Protein 7ZW9 (pdb70)

Sequence (173 aa):
MTIYKLGENAPSIHESVFVADSATIVGKVVLEENASVWFGATIRGDNEPITVGAGSNVQEGAVLHTDPGCPLTIAPNVTVGHQAMLHGCTIGEGSLIGIQAVILNRAVIGRNCLVGAGAVITEGKAFPDNSLILGAPAKVVRTLSDEDIARMHMNTKSYAMRRAYFKEQLVRI

Nearest PDB structures (foldseek):
  7zw9-assembly1_A-3  TM=1.006E+00  e=7.087E-33  Burkholderia pseudomallei
  4n27-assembly1_C  TM=9.883E-01  e=1.399E-19  Brucella abortus 2308
  2fko-assembly1_A  TM=9.954E-01  e=2.094E-18  Pyrococcus horikoshii OT3
  8gpp-assembly1_C  TM=9.864E-01  e=2.646E-14  Acinetobacter baumannii
  8gpm-assembly1_A  TM=9.863E-01  e=3.450E-14  Acinetobacter baumannii

Organism: Burkholderia pseudomallei (strain K96243) (NCBI:txid272560)

Solvent-accessible surface area: 8153 Å² total; per-residue (Å²): 140,36,71,118,128,83,62,161,65,58,24,64,55,72,158,19,8,14,16,1,69,57,0,30,0,21,0,70,3,57,2,64,87,52,0,1,0,7,73,43,0,36,0,109,1,51,45,42,58,0,33,0,2,36,15,1,2,0,7,56,30,0,59,0,23,0,54,97,57,5,65,1,58,1,21,50,32,0,3,0,4,63,97,0,42,0,34,3,1,58,1,12,68,2,1,29,0,8,85,101,0,44,0,47,12,144,0,66,1,12,132,35,0,39,0,7,76,44,2,48,0,57,104,44,46,76,15,92,70,48,5,20,0,70,35,67,92,5,136,66,70,122,94,11,54,130,105,38,27,59,136,7,40,119,55,1,135,59,43,21,139,111,29,29,117,49,90,129,115,94,109,206,200

Foldseek 3Di:
DQFEEDDNFGEAEDPQEFEEPQEHHYGQEYEDALEYEDHLEYEYCPAPHEYAEHLEYHDANEYEEEHHPQYHYAYHLEYA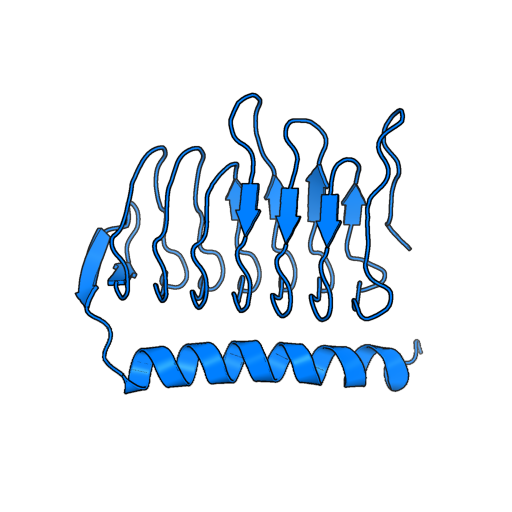DHLDYHYSEYHEALEYHAANEYAYGLEYEYHLEYEYHPEYDDHNHYDYHQFDWYHHPIDGPDGHDPVRSVVSSVVSNVSSVVSVCCVPPPDDD

Radius of gyration: 15.01 Å; Cα contacts (8 Å, |Δi|>4): 564; chains: 1; bounding box: 34×31×42 Å

InterPro domains:
  IPR001451 Hexapeptide repeat [PF00132] (88-122)
  IPR011004 Trimeric LpxA-like superfamily [SSF51161] (4-170)
  IPR047324 Gamma carbonic anhydrase-like [cd04645] (12-159)
  IPR050484 Transferase Hexapeptide/Carbonic Anhydrase [PTHR13061] (2-167)

B-factor: mean 22.64, std 8.06, range [7.68, 55.0]

Structure (mmCIF, N/CA/C/O backbone):
data_7ZW9
#
_entry.id   7ZW9
#
_cell.length_a   90.130
_cell.length_b   90.130
_cell.length_c   48.520
_cell.angle_alpha   90.000
_cell.angle_beta   90.000
_cell.angle_gamma   120.000
#
_symmetry.space_group_name_H-M   'P 63'
#
loop_
_entity.id
_entity.type
_entity.pdbx_description
1 polymer 'Bacterial transferase hexapeptide family protein'
2 non-polymer 'ZINC ION'
3 non-polymer BETA-MERCAPTOETHANOL
4 water water
#
loop_
_atom_site.group_PDB
_atom_site.id
_atom_site.type_symbol
_atom_site.label_atom_id
_atom_site.label_alt_id
_atom_site.label_comp_id
_atom_site.label_asym_id
_atom_site.label_entity_id
_atom_site.label_seq_id
_atom_site.pdbx_PDB_ins_code
_atom_site.Cartn_x
_atom_site.Cartn_y
_atom_site.Cartn_z
_atom_site.occupancy
_atom_site.B_iso_or_equiv
_atom_site.auth_seq_id
_atom_site.auth_comp_id
_atom_site.auth_asym_id
_atom_site.auth_atom_id
_atom_site.pdbx_PDB_model_num
ATOM 1 N N . MET A 1 37 ? 39.472 21.953 68.932 1.00 37.68 1 MET A N 1
ATOM 2 C CA . MET A 1 37 ? 39.105 21.690 67.505 1.00 38.75 1 MET A CA 1
ATOM 3 C C . MET A 1 37 ? 38.411 22.868 66.823 1.00 37.82 1 MET A C 1
ATOM 4 O O . MET A 1 37 ? 38.056 23.851 67.470 1.00 38.00 1 MET A O 1
ATOM 9 N N . THR A 1 38 ? 38.218 22.753 65.508 1.00 35.24 2 THR A N 1
ATOM 10 C CA . THR A 1 38 ? 37.580 23.811 64.745 1.00 32.20 2 THR A CA 1
ATOM 11 C C . THR A 1 38 ? 36.183 23.453 64.221 1.00 29.51 2 THR A C 1
ATOM 12 O O . THR A 1 38 ? 35.879 23.633 63.037 1.00 27.06 2 THR A O 1
ATOM 16 N N . ILE A 1 39 ? 35.345 22.942 65.116 1.00 26.25 3 ILE A N 1
ATOM 17 C CA . ILE A 1 39 ? 33.978 22.578 64.791 1.00 25.20 3 ILE A CA 1
ATOM 18 C C . ILE A 1 39 ? 33.147 23.701 65.371 1.00 24.90 3 ILE A C 1
ATOM 19 O O . ILE A 1 39 ? 33.167 23.946 66.588 1.00 26.37 3 ILE A O 1
ATOM 24 N N . TYR A 1 40 ? 32.399 24.367 64.505 1.00 21.44 4 TYR A N 1
ATOM 25 C CA . TYR A 1 40 ? 31.641 25.527 64.909 1.00 19.96 4 TYR A CA 1
ATOM 26 C C . TYR A 1 40 ? 30.170 25.466 64.651 1.00 20.38 4 TYR A C 1
ATOM 27 O O . TYR A 1 40 ? 29.706 24.935 63.648 1.00 20.44 4 TYR A O 1
ATOM 36 N N . LYS A 1 41 ? 29.426 26.054 65.572 1.00 21.31 5 LYS A N 1
ATOM 37 C CA . LYS A 1 41 ? 27.997 26.169 65.460 1.00 22.37 5 LYS A CA 1
ATOM 38 C C . LYS A 1 41 ? 27.788 27.611 64.982 1.00 22.00 5 LYS A C 1
ATOM 39 O O . LYS A 1 41 ? 28.412 28.521 65.505 1.00 21.88 5 LYS A O 1
ATOM 45 N N . LEU A 1 42 ? 26.956 27.809 63.958 1.00 20.23 6 LEU A N 1
ATOM 46 C CA . LEU A 1 42 ? 26.685 29.143 63.436 1.00 19.62 6 LEU A CA 1
ATOM 47 C C . LEU A 1 42 ? 25.200 29.425 63.632 1.00 21.15 6 LEU A C 1
ATOM 48 O O . LEU A 1 42 ? 24.347 28.788 63.017 1.00 17.81 6 LEU A O 1
ATOM 53 N N . GLY A 1 43 ? 24.903 30.394 64.495 1.00 22.45 7 GLY A N 1
ATOM 54 C CA . GLY A 1 43 ? 23.522 30.707 64.771 1.00 23.83 7 GLY A CA 1
ATOM 55 C C . GLY A 1 43 ? 22.972 29.507 65.506 1.00 24.74 7 GLY A C 1
ATOM 56 O O . GLY A 1 43 ? 23.464 29.150 66.569 1.00 26.85 7 GLY A O 1
ATOM 57 N N . GLU A 1 44 ? 21.975 28.856 64.930 1.00 25.14 8 GLU A N 1
ATOM 58 C CA . GLU A 1 44 ? 21.400 27.699 65.581 1.00 26.94 8 GLU A CA 1
ATOM 59 C C . GLU A 1 44 ? 21.808 26.420 64.883 1.00 26.16 8 GLU A C 1
ATOM 60 O O . GLU A 1 44 ? 21.461 25.327 65.329 1.00 26.55 8 GLU A O 1
ATOM 66 N N . ASN A 1 45 ? 22.543 26.569 63.786 1.00 24.59 9 ASN A N 1
ATOM 67 C CA . ASN A 1 45 ? 22.978 25.423 63.012 1.00 24.62 9 ASN A CA 1
ATOM 68 C C . ASN A 1 45 ? 24.305 24.846 63.448 1.00 23.83 9 ASN A C 1
ATOM 69 O O . ASN A 1 45 ? 25.350 25.495 63.350 1.00 22.62 9 ASN A O 1
ATOM 74 N N . ALA A 1 46 ? 24.252 23.607 63.918 1.00 23.42 10 ALA A N 1
ATOM 75 C CA . ALA A 1 46 ? 25.452 22.921 64.356 1.00 22.92 10 ALA A CA 1
ATOM 76 C C . ALA A 1 46 ? 25.679 21.701 63.475 1.00 21.75 10 ALA A C 1
ATOM 77 O O . ALA A 1 46 ? 24.737 21.023 63.088 1.00 21.59 10 ALA A O 1
ATOM 79 N N . PRO A 1 47 ? 26.951 21.417 63.145 1.00 21.23 11 PRO A N 1
ATOM 80 C CA . PRO A 1 47 ? 27.322 20.277 62.308 1.00 19.86 11 PRO A CA 1
ATOM 81 C C . PRO A 1 47 ? 26.794 18.940 62.843 1.00 19.61 11 PRO A C 1
ATOM 82 O O . PRO A 1 47 ? 26.691 18.740 64.040 1.00 20.31 11 PRO A O 1
ATOM 86 N N . SER A 1 48 ? 26.462 18.032 61.942 1.00 19.09 12 SER A N 1
ATOM 87 C CA . SER A 1 48 ? 26.008 16.696 62.333 1.00 18.62 12 SER A CA 1
ATOM 88 C C . SER A 1 48 ? 27.115 15.760 61.849 1.00 19.50 12 SER A C 1
ATOM 89 O O . SER A 1 48 ? 27.246 15.511 60.640 1.00 17.03 12 SER A O 1
ATOM 92 N N . ILE A 1 49 ? 27.918 15.280 62.799 1.00 18.37 13 ILE A N 1
ATOM 93 C CA . ILE A 1 49 ? 29.064 14.427 62.529 1.00 20.00 13 ILE A CA 1
ATOM 94 C C . ILE A 1 49 ? 28.947 13.017 63.135 1.00 21.71 13 ILE A C 1
ATOM 95 O O . ILE A 1 49 ? 28.838 12.868 64.348 1.00 22.32 13 ILE A O 1
ATOM 100 N N . HIS A 1 50 ? 28.987 11.997 62.291 1.00 20.65 14 HIS A N 1
ATOM 101 C CA . HIS A 1 50 ? 28.902 10.620 62.778 1.00 23.49 14 HIS A CA 1
ATOM 102 C C . HIS A 1 50 ? 30.164 10.298 63.581 1.00 24.06 14 HIS A C 1
ATOM 103 O O . HIS A 1 50 ? 31.264 10.675 63.182 1.00 23.87 14 HIS A O 1
ATOM 110 N N . GLU A 1 51 ? 29.992 9.611 64.710 1.00 23.84 15 GLU A N 1
ATOM 111 C CA . GLU A 1 51 ? 31.111 9.272 65.579 1.00 24.93 15 GLU A CA 1
ATOM 112 C C . GLU A 1 51 ? 32.320 8.648 64.871 1.00 22.74 15 GLU A C 1
ATOM 113 O O . GLU A 1 51 ? 33.449 8.835 65.302 1.00 22.80 15 GLU A O 1
ATOM 119 N N . SER A 1 52 ? 32.080 7.888 63.806 1.00 20.37 16 SER A N 1
ATOM 120 C CA . SER A 1 52 ? 33.158 7.222 63.082 1.00 20.12 16 SER A CA 1
ATOM 121 C C . SER A 1 52 ? 33.975 8.167 62.208 1.00 19.13 16 SER A C 1
ATOM 122 O O . SER A 1 52 ? 34.981 7.772 61.621 1.00 18.46 16 SER A O 1
ATOM 125 N N . VAL A 1 53 ? 33.528 9.402 62.105 1.00 18.55 17 VAL A N 1
ATOM 126 C CA . VAL A 1 53 ? 34.204 10.359 61.254 1.00 18.02 17 VAL A CA 1
ATOM 127 C C . VAL A 1 53 ? 35.550 10.800 61.810 1.00 18.19 17 VAL A C 1
ATOM 128 O O . VAL A 1 53 ? 35.752 10.882 63.015 1.00 19.15 17 VAL A O 1
ATOM 132 N N . PHE A 1 54 ? 36.510 11.017 60.934 1.00 17.69 18 PHE A N 1
ATOM 133 C CA . PHE A 1 54 ? 37.779 11.544 61.399 1.00 15.10 18 PHE A CA 1
ATOM 134 C C . PHE A 1 54 ? 37.776 12.995 60.958 1.00 16.49 18 PHE A C 1
ATOM 135 O O . PHE A 1 54 ? 37.643 13.287 59.762 1.00 15.93 18 PHE A O 1
ATOM 143 N N . VAL A 1 55 ? 37.885 13.910 61.914 1.00 15.28 19 VAL A N 1
ATOM 144 C CA . VAL A 1 55 ? 37.955 15.328 61.615 1.00 16.83 19 VAL A CA 1
ATOM 145 C C . VAL A 1 55 ? 39.277 15.829 62.198 1.00 18.73 19 VAL A C 1
ATOM 146 O O . VAL A 1 55 ? 39.430 15.882 63.424 1.00 18.54 19 VAL A O 1
ATOM 150 N N . ALA A 1 56 ? 40.234 16.163 61.325 1.00 18.09 20 ALA A N 1
ATOM 151 C CA . ALA A 1 56 ? 41.528 16.681 61.761 1.00 20.11 20 ALA A CA 1
ATOM 152 C C . ALA A 1 56 ? 41.296 17.927 62.608 1.00 21.78 20 ALA A C 1
ATOM 153 O O . ALA A 1 56 ? 40.356 18.670 62.346 1.00 21.33 20 ALA A O 1
ATOM 155 N N . ASP A 1 57 ? 42.141 18.140 63.627 1.00 24.17 21 ASP A N 1
ATOM 156 C CA . ASP A 1 57 ? 42.015 19.306 64.509 1.00 25.15 21 ASP A CA 1
ATOM 157 C C . ASP A 1 57 ? 41.958 20.637 63.760 1.00 24.96 21 ASP A C 1
ATOM 158 O O . ASP A 1 57 ? 41.275 21.560 64.200 1.00 26.23 21 ASP A O 1
ATOM 163 N N . SER A 1 58 ? 42.668 20.734 62.637 1.00 22.70 22 SER A N 1
ATOM 164 C CA . SER A 1 58 ? 42.666 21.973 61.866 1.00 21.90 22 SER A CA 1
ATOM 165 C C . SER A 1 58 ? 41.611 21.994 60.746 1.00 21.49 22 SER A C 1
ATOM 166 O O . SER A 1 58 ? 41.609 22.885 59.906 1.00 21.13 22 SER A O 1
ATOM 169 N N . ALA A 1 59 ? 40.718 21.014 60.731 1.00 20.62 23 ALA A N 1
ATOM 170 C CA . ALA A 1 59 ? 39.664 20.973 59.719 1.00 20.91 23 ALA A CA 1
ATOM 171 C C . ALA A 1 59 ? 38.494 21.789 60.256 1.00 21.21 23 ALA A C 1
ATOM 172 O O . ALA A 1 59 ? 37.953 21.473 61.310 1.00 22.71 23 ALA A O 1
ATOM 174 N N . THR A 1 60 ? 38.101 22.833 59.535 1.00 17.89 24 THR A N 1
ATOM 175 C CA . THR A 1 60 ? 37.014 23.693 59.987 1.00 16.09 24 THR A CA 1
ATOM 176 C C . THR A 1 60 ? 35.639 23.228 59.500 1.00 16.13 24 THR A C 1
ATOM 177 O O . THR A 1 60 ? 35.426 23.085 58.293 1.00 16.35 24 THR A O 1
ATOM 181 N N . ILE A 1 61 ? 34.726 22.966 60.433 1.00 12.64 25 ILE A N 1
ATOM 182 C CA . ILE A 1 61 ? 33.373 22.540 60.060 1.00 14.01 25 ILE A CA 1
ATOM 183 C C . ILE A 1 61 ? 32.407 23.564 60.680 1.00 14.66 25 ILE A C 1
ATOM 184 O O . ILE A 1 61 ? 32.333 23.698 61.904 1.00 14.29 25 ILE A O 1
ATOM 189 N N . VAL A 1 62 ? 31.681 24.285 59.841 1.00 13.73 26 VAL A N 1
ATOM 190 C CA . VAL A 1 62 ? 30.779 25.312 60.350 1.00 16.01 26 VAL A CA 1
ATOM 191 C C . VAL A 1 62 ? 29.324 25.191 59.901 1.00 16.56 26 VAL A C 1
ATOM 192 O O . VAL A 1 62 ? 29.055 24.985 58.730 1.00 13.92 26 VAL A O 1
ATOM 196 N N . GLY A 1 63 ? 28.399 25.336 60.848 1.00 17.49 27 GLY A N 1
ATOM 197 C CA . GLY A 1 63 ? 26.988 25.346 60.487 1.00 17.36 27 GLY A CA 1
ATOM 198 C C . GLY A 1 63 ? 26.264 24.126 59.947 1.00 18.89 27 GLY A C 1
ATOM 199 O O . GLY A 1 63 ? 26.357 23.026 60.485 1.00 17.78 27 GLY A O 1
ATOM 200 N N . LYS A 1 64 ? 25.520 24.336 58.868 1.00 20.51 28 LYS A N 1
ATOM 201 C CA . LYS A 1 64 ? 24.734 23.269 58.282 1.00 20.69 28 LYS A CA 1
ATOM 202 C C . LYS A 1 64 ? 25.584 22.300 57.518 1.00 19.85 28 LYS A C 1
ATOM 203 O O . LYS A 1 64 ? 25.628 22.325 56.282 1.00 19.54 28 LYS A O 1
ATOM 209 N N . VAL A 1 65 ? 26.268 21.438 58.251 1.00 18.34 29 VAL A N 1
ATOM 210 C CA . VAL A 1 65 ? 27.104 20.447 57.619 1.00 16.15 29 VAL A CA 1
ATOM 211 C C . VAL A 1 65 ? 26.755 19.069 58.138 1.00 16.79 29 VAL A C 1
ATOM 212 O O . VAL A 1 65 ? 26.591 18.890 59.336 1.00 18.98 29 VAL A O 1
ATOM 216 N N . VAL A 1 66 ? 26.649 18.091 57.244 1.00 16.31 30 VAL A N 1
ATOM 217 C CA . VAL A 1 66 ? 26.381 16.712 57.631 1.00 16.49 30 VAL A CA 1
ATOM 218 C C . VAL A 1 66 ? 27.554 15.835 57.167 1.00 17.30 30 VAL A C 1
ATOM 219 O O . VAL A 1 66 ? 27.833 15.767 55.963 1.00 16.51 30 VAL A O 1
ATOM 223 N N . LEU A 1 67 ? 28.218 15.157 58.102 1.00 16.18 31 LEU A N 1
ATOM 224 C CA . LEU A 1 67 ? 29.318 14.268 57.744 1.00 17.13 31 LEU A CA 1
ATOM 225 C C . LEU A 1 67 ? 28.871 12.857 58.117 1.00 18.55 31 LEU A C 1
ATOM 226 O O . LEU A 1 67 ? 28.747 12.525 59.302 1.00 16.66 31 LEU A O 1
ATOM 231 N N . GLU A 1 68 ? 28.641 12.037 57.100 1.00 20.29 32 GLU A N 1
ATOM 232 C CA . GLU A 1 68 ? 28.166 10.665 57.301 1.00 22.10 32 GLU A CA 1
ATOM 233 C C . GLU A 1 68 ? 29.231 9.681 57.748 1.00 22.36 32 GLU A C 1
ATOM 234 O O . GLU A 1 68 ? 30.432 9.960 57.657 1.00 22.58 32 GLU A O 1
ATOM 240 N N . GLU A 1 69 ? 28.771 8.524 58.218 1.00 20.79 33 GLU A N 1
ATOM 241 C CA . GLU A 1 69 ? 29.622 7.450 58.679 1.00 20.59 33 GLU A CA 1
ATOM 242 C C . GLU A 1 69 ? 30.837 7.169 57.795 1.00 18.68 33 GLU A C 1
ATOM 243 O O . GLU A 1 69 ? 30.730 7.086 56.579 1.00 18.77 33 GLU A O 1
ATOM 249 N N . ASN A 1 70 ? 31.985 7.005 58.425 1.00 18.30 34 ASN A N 1
ATOM 250 C CA . ASN A 1 70 ? 33.237 6.730 57.732 1.00 19.31 34 ASN A CA 1
ATOM 251 C C . ASN A 1 70 ? 33.803 7.839 56.834 1.00 18.44 34 ASN A C 1
ATOM 252 O O . ASN A 1 70 ? 34.764 7.618 56.102 1.00 19.50 34 ASN A O 1
ATOM 257 N N . ALA A 1 71 ? 33.211 9.026 56.887 1.00 16.28 35 ALA A N 1
ATOM 258 C CA . ALA A 1 71 ? 33.733 10.139 56.100 1.00 15.72 35 ALA A CA 1
ATOM 259 C C . ALA A 1 71 ? 34.977 10.645 56.840 1.00 16.19 35 ALA A C 1
ATOM 260 O O . ALA A 1 71 ? 35.206 10.280 58.011 1.00 15.47 35 ALA A O 1
ATOM 262 N N . SER A 1 72 ? 35.783 11.473 56.173 1.00 15.33 36 SER A N 1
ATOM 263 C CA . SER A 1 72 ? 36.974 12.027 56.807 1.00 13.31 36 SER A CA 1
ATOM 264 C C . SER A 1 72 ? 37.335 13.382 56.176 1.00 14.07 36 SER A C 1
ATOM 265 O O . SER A 1 72 ? 37.249 13.552 54.944 1.00 13.50 36 SER A O 1
ATOM 268 N N . VAL A 1 73 ? 37.689 14.349 57.019 1.00 11.63 37 VAL A N 1
ATOM 269 C CA . VAL A 1 73 ? 38.036 15.700 56.583 1.00 13.39 37 VAL A CA 1
ATOM 270 C C . VAL A 1 73 ? 39.434 15.978 57.114 1.00 14.48 37 VAL A C 1
ATOM 271 O O . VAL A 1 73 ? 39.683 15.947 58.320 1.00 18.11 37 VAL A O 1
ATOM 275 N N . TRP A 1 74 ? 40.363 16.258 56.220 1.00 14.22 38 TRP A N 1
ATOM 276 C CA . TRP A 1 74 ? 41.735 16.430 56.640 1.00 12.47 38 TRP A CA 1
ATOM 277 C C . TRP A 1 74 ? 42.226 17.829 57.004 1.00 12.84 38 TRP A C 1
ATOM 278 O O . TRP A 1 74 ? 41.465 18.790 56.973 1.00 13.39 38 TRP A O 1
ATOM 289 N N . PHE A 1 75 ? 43.495 17.908 57.390 1.00 12.78 39 PHE A N 1
ATOM 290 C CA . PHE A 1 75 ? 44.116 19.138 57.848 1.00 13.67 39 PHE A CA 1
ATOM 291 C C . PHE A 1 75 ? 43.903 20.295 56.907 1.00 14.12 39 PHE A C 1
ATOM 292 O O . PHE A 1 75 ? 44.020 20.151 55.704 1.00 15.26 39 PHE A O 1
ATOM 300 N N . GLY A 1 76 ? 43.595 21.443 57.479 1.00 14.61 40 GLY A N 1
ATOM 301 C CA . GLY A 1 76 ? 43.398 22.619 56.650 1.00 13.95 40 GLY A CA 1
ATOM 302 C C . GLY A 1 76 ? 42.149 22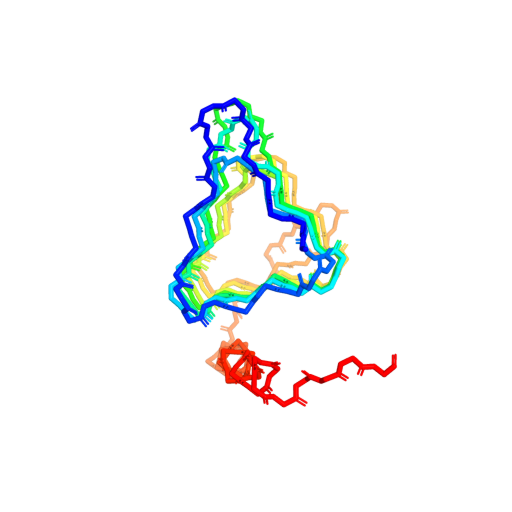.642 55.781 1.00 15.42 40 GLY A C 1
ATOM 303 O O . GLY A 1 76 ? 41.920 23.641 55.101 1.00 14.30 40 GLY A O 1
ATOM 304 N N . ALA A 1 77 ? 41.333 21.582 55.778 1.00 14.50 41 ALA A N 1
ATOM 305 C CA . ALA A 1 77 ? 40.123 21.636 54.934 1.00 13.77 41 ALA A CA 1
ATOM 306 C C . ALA A 1 77 ? 39.057 22.472 55.637 1.00 14.88 41 ALA A C 1
ATOM 307 O O . ALA A 1 77 ? 39.026 22.534 56.859 1.00 16.27 41 ALA A O 1
ATOM 309 N N . THR A 1 78 ? 38.197 23.122 54.869 1.00 14.10 42 THR A N 1
ATOM 310 C CA . THR A 1 78 ? 37.134 23.926 55.478 1.00 13.92 42 THR A CA 1
ATOM 311 C C . THR A 1 78 ? 35.793 23.658 54.821 1.00 13.67 42 THR A C 1
ATOM 312 O O . THR A 1 78 ? 35.663 23.683 53.591 1.00 13.45 42 THR A O 1
ATOM 316 N N . ILE A 1 79 ? 34.786 23.385 55.633 1.00 11.32 43 ILE A N 1
ATOM 317 C CA . ILE A 1 79 ? 33.459 23.115 55.139 1.00 11.84 43 ILE A CA 1
ATOM 318 C C . ILE A 1 79 ? 32.567 24.162 55.795 1.00 14.38 43 ILE A C 1
ATOM 319 O O . ILE A 1 79 ? 32.249 24.080 56.981 1.00 14.27 43 ILE A O 1
ATOM 324 N N . ARG A 1 80 ? 32.201 25.170 55.022 1.00 14.24 44 ARG A N 1
ATOM 325 C CA . ARG A 1 80 ? 31.423 26.271 55.543 1.00 16.59 44 ARG A CA 1
ATOM 326 C C . ARG A 1 80 ? 29.942 26.198 55.146 1.00 17.07 44 ARG A C 1
ATOM 327 O O . ARG A 1 80 ? 29.566 26.587 54.037 1.00 15.79 44 ARG A O 1
ATOM 335 N N . GLY A 1 81 ? 29.132 25.688 56.080 1.00 16.26 45 GLY A N 1
ATOM 336 C CA . GLY A 1 81 ? 27.707 25.558 55.829 1.00 17.11 45 GLY A CA 1
ATOM 337 C C . GLY A 1 81 ? 26.906 26.759 56.318 1.00 19.27 45 GLY A C 1
ATOM 338 O O . GLY A 1 81 ? 26.021 26.609 57.160 1.00 17.82 45 GLY A O 1
ATOM 339 N N . ASP A 1 82 ? 27.221 27.952 55.813 1.00 19.42 46 ASP A N 1
ATOM 340 C CA . ASP A 1 82 ? 26.503 29.156 56.231 1.00 21.24 46 ASP A CA 1
ATOM 341 C C . ASP A 1 82 ? 25.372 29.573 55.283 1.00 23.30 46 ASP A C 1
ATOM 342 O O . ASP A 1 82 ? 24.537 30.377 55.651 1.00 24.22 46 ASP A O 1
ATOM 347 N N . ASN A 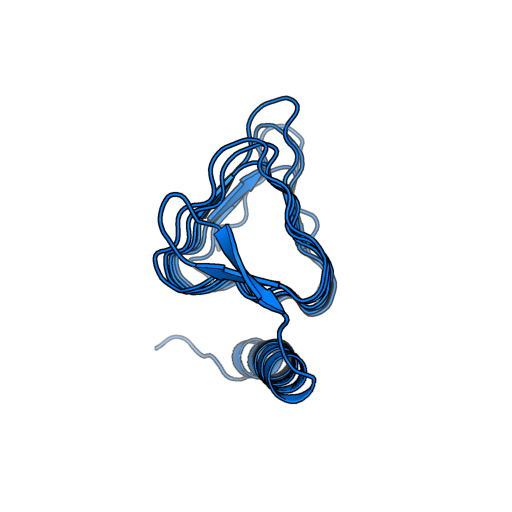1 83 ? 25.346 29.035 54.065 1.00 23.75 47 ASN A N 1
ATOM 348 C CA . ASN A 1 83 ? 24.258 29.363 53.134 1.00 24.44 47 ASN A CA 1
ATOM 349 C C . ASN A 1 83 ? 23.411 28.088 53.051 1.00 25.01 47 ASN A C 1
ATOM 350 O O . ASN A 1 83 ? 22.605 27.806 53.930 1.00 26.98 47 ASN A O 1
ATOM 355 N N . GLU A 1 84 ? 23.626 27.293 52.015 1.00 24.02 48 GLU A N 1
ATOM 356 C CA . GLU A 1 84 ? 22.874 26.051 51.868 1.00 22.15 48 GLU A CA 1
ATOM 357 C C . GLU A 1 84 ? 23.579 24.922 52.620 1.00 21.20 48 GLU A C 1
ATOM 358 O O . GLU A 1 84 ? 24.758 25.018 52.968 1.00 19.88 48 GLU A O 1
ATOM 364 N N . PRO A 1 85 ? 22.850 23.836 52.895 1.00 20.10 49 PRO A N 1
ATOM 365 C CA . PRO A 1 85 ? 23.432 22.693 53.605 1.00 20.04 49 PRO A CA 1
ATOM 366 C C . PRO A 1 85 ? 24.542 22.040 52.765 1.00 19.73 49 PRO A C 1
ATOM 367 O O . PRO A 1 85 ? 24.532 22.117 51.536 1.00 18.46 49 PRO A O 1
ATOM 371 N N . ILE A 1 86 ? 25.492 21.404 53.444 1.00 18.40 50 ILE A N 1
ATOM 372 C CA . ILE A 1 86 ? 26.591 20.693 52.794 1.00 16.88 50 ILE A CA 1
ATOM 373 C C . ILE A 1 86 ? 26.626 19.311 53.393 1.00 17.22 50 ILE A C 1
ATOM 374 O O . ILE A 1 86 ? 26.746 19.156 54.620 1.00 17.56 50 ILE A O 1
ATOM 379 N N . THR A 1 87 ? 26.526 18.308 52.530 1.00 16.74 51 THR A N 1
ATOM 380 C CA . THR A 1 87 ? 26.524 16.913 52.937 1.00 17.95 51 THR A CA 1
ATOM 381 C C . THR A 1 87 ? 27.706 16.139 52.371 1.00 16.60 51 THR A C 1
ATOM 382 O O . THR A 1 87 ? 27.978 16.190 51.165 1.00 17.23 51 THR A O 1
ATOM 386 N N . VAL A 1 88 ? 28.409 15.426 53.241 1.00 17.55 52 VAL A N 1
ATOM 387 C CA . VAL A 1 88 ? 29.534 14.594 52.833 1.00 17.32 52 VAL A CA 1
ATOM 388 C C . VAL A 1 88 ? 29.095 13.155 53.109 1.00 19.14 52 VAL A C 1
ATOM 389 O O . VAL A 1 88 ? 29.003 12.718 54.269 1.00 19.17 52 VAL A O 1
ATOM 393 N N . GLY A 1 89 ? 28.819 12.446 52.023 1.00 18.26 53 GLY A N 1
ATOM 394 C CA . GLY A 1 89 ? 28.355 11.073 52.095 1.00 18.49 53 GLY A CA 1
ATOM 395 C C . GLY A 1 89 ? 29.292 10.081 52.733 1.00 18.03 53 GLY A C 1
ATOM 396 O O . GLY A 1 89 ? 30.502 10.255 52.745 1.00 16.71 53 GLY A O 1
ATOM 397 N N . ALA A 1 90 ? 28.703 9.004 53.252 1.00 18.23 54 ALA A N 1
ATOM 398 C CA . ALA A 1 90 ? 29.452 7.958 53.925 1.00 16.43 54 ALA A CA 1
ATOM 399 C C . ALA A 1 90 ? 30.638 7.456 53.124 1.00 15.81 54 ALA A C 1
ATOM 400 O O . ALA A 1 90 ? 30.543 7.246 51.912 1.00 18.38 54 ALA A O 1
ATOM 402 N N . GLY A 1 91 ? 31.748 7.252 53.813 1.00 14.24 55 GLY A N 1
ATOM 403 C CA . GLY A 1 91 ? 32.946 6.753 53.174 1.00 15.11 55 GLY A CA 1
ATOM 404 C C . GLY A 1 91 ? 33.656 7.734 52.258 1.00 15.90 55 GLY A C 1
ATOM 405 O O . GLY A 1 91 ? 34.554 7.334 51.522 1.00 15.23 55 GLY A O 1
ATOM 406 N N . SER A 1 92 ? 33.263 9.010 52.306 1.00 15.33 56 SER A N 1
ATOM 407 C CA . SER A 1 92 ? 33.881 10.030 51.464 1.00 16.00 56 SER A CA 1
ATOM 408 C C . SER A 1 92 ? 34.919 10.866 52.222 1.00 17.26 56 SER A C 1
ATOM 409 O O . SER A 1 92 ? 34.756 11.153 53.405 1.00 17.56 56 SER A O 1
ATOM 412 N N . ASN A 1 93 ? 35.981 11.268 51.529 1.00 17.65 57 ASN A N 1
ATOM 413 C CA . ASN A 1 93 ? 37.028 12.052 52.167 1.00 16.04 57 ASN A CA 1
ATOM 414 C C . ASN A 1 93 ? 37.244 13.415 51.514 1.00 15.05 57 ASN A C 1
ATOM 415 O O . ASN A 1 93 ? 37.082 13.589 50.290 1.00 15.02 57 ASN A O 1
ATOM 420 N N . VAL A 1 94 ? 37.598 14.387 52.340 1.00 12.11 58 VAL A N 1
ATOM 421 C CA . VAL A 1 94 ? 37.831 15.756 51.910 1.00 11.97 58 VAL A CA 1
ATOM 422 C C . VAL A 1 94 ? 39.244 16.036 52.380 1.00 12.06 58 VAL A C 1
ATOM 423 O O . VAL A 1 94 ? 39.480 16.250 53.564 1.00 11.06 58 VAL A O 1
ATOM 427 N N . GLN A 1 95 ? 40.173 16.007 51.433 1.00 12.13 59 GLN A N 1
ATOM 428 C CA . GLN A 1 95 ? 41.599 16.164 51.727 1.00 12.18 59 GLN A CA 1
ATOM 429 C C . GLN A 1 95 ? 42.135 17.549 52.077 1.00 11.15 59 GLN A C 1
ATOM 430 O O . GLN A 1 95 ? 41.415 18.533 52.002 1.00 11.06 59 GLN A O 1
ATOM 436 N N . GLU A 1 96 ? 43.406 17.588 52.486 1.00 12.23 60 GLU A N 1
ATOM 437 C CA . GLU A 1 96 ? 44.081 18.821 52.911 1.00 12.41 60 GLU A CA 1
ATOM 438 C C . GLU A 1 96 ? 43.767 20.046 52.103 1.00 12.86 60 GLU A C 1
ATOM 439 O O . GLU A 1 96 ? 43.857 20.023 50.875 1.00 13.53 60 GLU A O 1
ATOM 445 N N . GLY A 1 97 ? 43.414 21.116 52.806 1.00 12.03 61 GLY A N 1
ATOM 446 C CA . GLY A 1 97 ? 43.133 22.395 52.167 1.00 12.69 61 GLY A CA 1
ATOM 447 C C . GLY A 1 97 ? 41.959 22.499 51.211 1.00 14.63 61 GLY A C 1
ATOM 448 O O . GLY A 1 97 ? 41.786 23.536 50.564 1.00 14.74 61 GLY A O 1
ATOM 449 N N . ALA A 1 98 ? 41.157 21.451 51.088 1.00 12.80 62 ALA A N 1
ATOM 450 C CA . ALA A 1 98 ? 40.006 21.547 50.208 1.00 13.03 62 ALA A CA 1
ATOM 451 C C . ALA A 1 98 ? 39.016 22.463 50.893 1.00 13.54 62 ALA A C 1
ATOM 452 O O . ALA A 1 98 ? 38.943 22.504 52.123 1.00 14.04 62 ALA A O 1
ATOM 454 N N . VAL A 1 99 ? 38.260 23.214 50.108 1.00 12.37 63 VAL A N 1
ATOM 455 C CA . VAL A 1 99 ? 37.279 24.136 50.654 1.00 11.48 63 VAL A CA 1
ATOM 456 C C . VAL A 1 99 ? 35.926 23.831 50.041 1.00 12.72 63 VAL A C 1
ATOM 457 O O . VAL A 1 99 ? 35.784 23.816 48.821 1.00 12.88 63 VAL A O 1
ATOM 461 N N . LEU A 1 100 ? 34.933 23.586 50.882 1.00 11.75 64 LEU A N 1
ATOM 462 C CA . LEU A 1 100 ? 33.571 23.296 50.415 1.00 13.13 64 LEU A CA 1
ATOM 463 C C . LEU A 1 100 ? 32.665 24.463 50.824 1.00 13.83 64 LEU A C 1
ATOM 464 O O . LEU A 1 100 ? 32.583 24.816 52.018 1.00 13.43 64 LEU A O 1
ATOM 469 N N . HIS A 1 101 ? 32.004 25.085 49.861 1.00 12.39 65 HIS A N 1
ATOM 470 C CA . HIS A 1 101 ? 31.111 26.195 50.196 1.00 13.88 65 HIS A CA 1
ATOM 471 C C . HIS A 1 101 ? 29.900 26.139 49.265 1.00 16.02 65 HIS A C 1
ATOM 472 O O . HIS A 1 101 ? 29.831 25.293 48.371 1.00 14.86 65 HIS A O 1
ATOM 479 N N . THR A 1 102 ? 2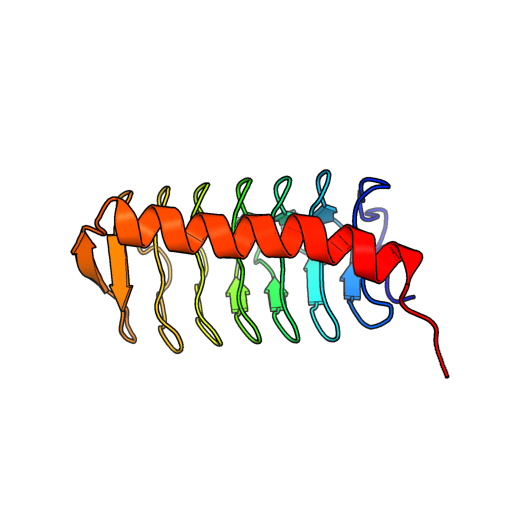8.948 27.026 49.493 1.00 15.59 66 THR A N 1
ATOM 480 C CA . THR A 1 102 ? 27.753 27.088 48.667 1.00 19.26 66 THR A CA 1
ATOM 481 C C . THR A 1 102 ? 27.281 28.535 48.610 1.00 18.95 66 THR A C 1
ATOM 482 O O . THR A 1 102 ? 27.835 29.397 49.251 1.00 20.39 66 THR A O 1
ATOM 486 N N . ASP A 1 103 ? 26.263 28.765 47.812 1.00 20.57 67 ASP A N 1
ATOM 487 C CA . ASP A 1 103 ? 25.603 30.049 47.683 1.00 21.50 67 ASP A CA 1
ATOM 488 C C . ASP A 1 103 ? 24.134 29.671 47.762 1.00 22.55 67 ASP A C 1
ATOM 489 O O . ASP A 1 103 ? 23.761 28.527 47.467 1.00 22.37 67 ASP A O 1
ATOM 494 N N . PRO A 1 104 ? 23.279 30.626 48.143 1.00 23.94 68 PRO A N 1
ATOM 495 C CA . PRO A 1 104 ? 21.831 30.404 48.259 1.00 23.09 68 PRO A CA 1
ATOM 496 C C . PRO A 1 104 ? 21.306 29.694 47.029 1.00 22.57 68 PRO A C 1
ATOM 497 O O . PRO A 1 104 ? 21.649 30.043 45.906 1.00 21.76 68 PRO A O 1
ATOM 501 N N . GLY A 1 105 ? 20.472 28.688 47.249 1.00 24.54 69 GLY A N 1
ATOM 502 C CA . GLY A 1 105 ? 19.897 27.943 46.142 1.00 23.86 69 GLY A CA 1
ATOM 503 C C . GLY A 1 105 ? 20.846 26.956 45.496 1.00 26.36 69 GLY A C 1
ATOM 504 O O . GLY A 1 105 ? 20.483 26.333 44.494 1.00 27.62 69 GLY A O 1
ATOM 505 N N . CYS A 1 106 ? 22.048 26.800 46.056 1.00 25.39 70 CYS A N 1
ATOM 506 C CA . CYS A 1 106 ? 23.042 25.882 45.505 1.00 24.37 70 CYS A CA 1
ATOM 507 C C . CYS A 1 106 ? 23.654 24.954 46.578 1.00 23.83 70 CYS A C 1
ATOM 508 O O . CYS A 1 106 ? 24.812 25.111 46.945 1.00 24.59 70 CYS A O 1
ATOM 511 N N . PRO A 1 107 ? 22.873 23.991 47.105 1.00 22.50 71 PRO A N 1
ATOM 512 C CA . PRO A 1 107 ? 23.418 23.084 48.120 1.00 20.57 71 PRO A CA 1
ATOM 513 C C . PRO A 1 107 ? 24.560 22.241 47.565 1.00 20.49 71 PRO A C 1
ATOM 514 O O . PRO A 1 107 ? 24.617 21.947 46.372 1.00 20.19 71 PRO A O 1
ATOM 518 N N . LEU A 1 108 ? 25.466 21.840 48.435 1.00 19.72 72 LEU A N 1
ATOM 519 C CA . LEU A 1 108 ? 26.609 21.040 48.024 1.00 18.93 72 LEU A CA 1
ATOM 520 C C . LEU A 1 108 ? 26.376 19.648 48.576 1.00 19.20 72 LEU A C 1
ATOM 521 O O . LEU A 1 108 ? 26.271 19.443 49.796 1.00 18.35 72 LEU A O 1
ATOM 526 N N . THR A 1 109 ? 26.281 18.685 47.672 1.00 19.27 73 THR A N 1
ATOM 527 C CA . THR A 1 109 ? 26.034 17.313 48.067 1.00 20.27 73 THR A CA 1
ATOM 528 C C . THR A 1 109 ? 27.110 16.399 47.523 1.00 20.14 73 THR A C 1
ATOM 529 O O . THR A 1 109 ? 27.307 16.297 46.321 1.00 21.62 73 THR A O 1
ATOM 533 N N . ILE A 1 110 ? 27.824 15.743 48.413 1.00 19.72 74 ILE A N 1
ATOM 534 C CA . ILE A 1 110 ? 28.867 14.831 47.991 1.00 18.80 74 ILE A CA 1
ATOM 535 C C . ILE A 1 110 ? 28.344 13.440 48.316 1.00 19.50 74 ILE A C 1
ATOM 536 O O . ILE A 1 110 ? 28.182 13.099 49.491 1.00 19.42 74 ILE A O 1
ATOM 541 N N . ALA A 1 111 ? 28.093 12.642 47.279 1.00 19.06 75 ALA A N 1
ATOM 542 C CA . ALA A 1 111 ? 27.554 11.286 47.485 1.00 18.53 75 ALA A CA 1
ATOM 543 C C . ALA A 1 111 ? 28.534 10.370 48.232 1.00 17.80 75 ALA A C 1
ATOM 544 O O . ALA A 1 111 ? 29.680 10.749 48.507 1.00 17.74 75 ALA A O 1
ATOM 546 N N . PRO A 1 112 ? 28.094 9.148 48.567 1.00 16.73 76 PRO A N 1
ATOM 547 C CA . PRO A 1 112 ? 28.947 8.200 49.281 1.00 16.05 76 PRO A CA 1
ATOM 548 C C . PRO A 1 112 ? 30.114 7.781 48.410 1.00 17.78 76 PRO A C 1
ATOM 549 O O . PRO A 1 112 ? 30.077 7.945 47.180 1.00 17.08 76 PRO A O 1
ATOM 553 N N . ASN A 1 113 ? 31.147 7.254 49.057 1.00 16.52 77 ASN A N 1
ATOM 554 C CA . ASN A 1 113 ? 32.319 6.747 48.373 1.00 18.96 77 ASN A CA 1
ATOM 555 C C . ASN A 1 113 ? 32.954 7.678 47.359 1.00 20.00 77 AS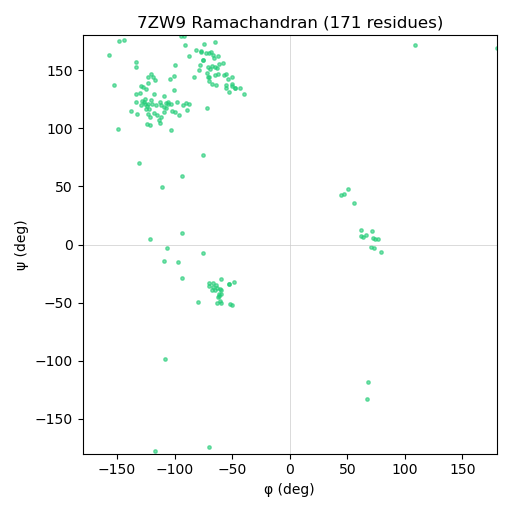N A C 1
ATOM 556 O O . ASN A 1 113 ? 33.282 7.272 46.242 1.00 20.26 77 ASN A O 1
ATOM 561 N N . VAL A 1 114 ? 33.157 8.929 47.752 1.00 18.45 78 VAL A N 1
ATOM 562 C CA . VAL A 1 114 ? 33.759 9.905 46.865 1.00 15.80 78 VAL A CA 1
ATOM 563 C C . VAL A 1 114 ? 35.067 10.419 47.460 1.00 16.66 78 VAL A C 1
ATOM 564 O O . VAL A 1 114 ? 35.202 10.537 48.679 1.00 16.32 78 VAL A O 1
ATOM 568 N N . THR A 1 115 ? 36.049 10.691 46.607 1.00 16.99 79 THR A N 1
ATOM 569 C CA . THR A 1 115 ? 37.319 11.254 47.074 1.00 15.18 79 THR A CA 1
ATOM 570 C C . THR A 1 115 ? 37.386 12.708 46.587 1.00 15.20 79 THR A C 1
ATOM 571 O O . THR A 1 115 ? 37.180 12.976 45.395 1.00 14.67 79 THR A O 1
ATOM 575 N N . VAL A 1 116 ? 37.642 13.643 47.501 1.00 12.74 80 VAL A N 1
ATOM 576 C CA . VAL A 1 116 ? 37.816 15.056 47.127 1.00 13.32 80 VAL A CA 1
ATOM 577 C C . VAL A 1 116 ? 39.289 15.302 47.415 1.00 13.66 80 VAL A C 1
ATOM 578 O O . VAL A 1 116 ? 39.718 15.333 48.566 1.00 14.83 80 VAL A O 1
ATOM 582 N N . GLY A 1 117 ? 40.071 15.468 46.364 1.00 13.59 81 GLY A N 1
ATOM 583 C CA . GLY A 1 117 ? 41.506 15.638 46.533 1.00 10.03 81 GLY A CA 1
ATOM 584 C C . GLY A 1 117 ? 42.019 16.906 47.176 1.00 11.48 81 GLY A C 1
ATOM 585 O O . GLY A 1 117 ? 41.301 17.900 47.320 1.00 12.06 81 GLY A O 1
ATOM 586 N N . HIS A 1 118 ? 43.289 16.854 47.555 1.00 10.09 82 HIS A N 1
ATOM 587 C CA . HIS A 1 118 ? 43.972 17.962 48.191 1.00 11.47 82 HIS A CA 1
ATOM 588 C C . HIS A 1 118 ? 43.729 19.251 47.455 1.00 12.53 82 HIS A C 1
ATOM 589 O O . HIS A 1 118 ? 43.845 19.311 46.227 1.00 13.90 82 HIS A O 1
ATOM 596 N N . GLN A 1 119 ? 43.433 20.286 48.215 1.00 12.00 83 GLN A N 1
ATOM 597 C CA . GLN A 1 119 ? 43.254 21.626 47.679 1.00 13.21 83 GLN A CA 1
ATOM 598 C C . GLN A 1 119 ? 42.122 21.846 46.682 1.00 11.97 83 GLN A C 1
ATOM 599 O O . GLN A 1 119 ? 42.049 22.892 46.055 1.00 11.70 83 GLN A O 1
ATOM 605 N N . ALA A 1 120 ? 41.223 20.885 46.554 1.00 12.42 84 ALA A N 1
ATOM 606 C CA . ALA A 1 120 ? 40.100 21.065 45.629 1.00 12.13 84 ALA A CA 1
ATOM 6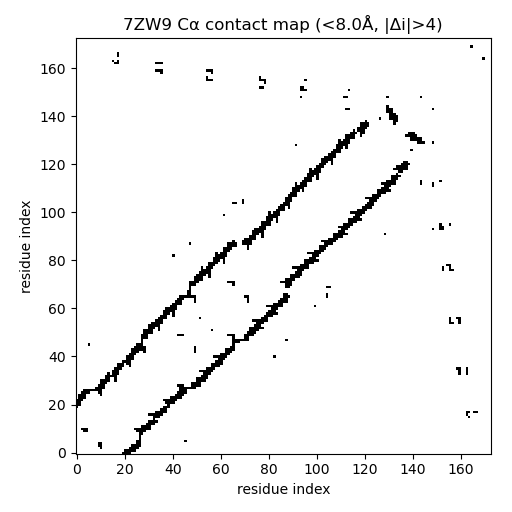07 C C . ALA A 1 120 ? 39.156 22.117 46.183 1.00 14.56 84 ALA A C 1
ATOM 608 O O . ALA A 1 120 ? 39.243 22.478 47.358 1.00 15.10 84 ALA A O 1
ATOM 610 N N . MET A 1 121 ? 38.258 22.626 45.338 1.00 14.62 85 MET A N 1
ATOM 611 C CA . MET A 1 121 ? 37.283 23.592 45.802 1.00 13.96 85 MET A CA 1
ATOM 612 C C . MET A 1 121 ? 35.944 23.239 45.168 1.00 14.73 85 MET A C 1
ATOM 613 O O . MET A 1 121 ? 35.791 23.282 43.940 1.00 12.73 85 MET A O 1
ATOM 618 N N . LEU A 1 122 ? 34.995 22.853 46.015 1.00 12.77 86 LEU A N 1
ATOM 619 C CA . LEU A 1 122 ? 33.655 22.492 45.574 1.00 13.97 86 LEU A CA 1
ATOM 620 C C . LEU A 1 122 ? 32.718 23.621 46.003 1.00 14.41 86 LEU A C 1
ATOM 621 O O . LEU A 1 122 ? 32.622 23.933 47.173 1.00 12.29 86 LEU A O 1
ATOM 626 N N . HIS A 1 123 ? 32.039 24.229 45.044 1.00 14.19 87 HIS A N 1
ATOM 627 C CA . HIS A 1 123 ? 31.134 25.318 45.387 1.00 16.24 87 HIS A CA 1
ATOM 628 C C . HIS A 1 123 ? 29.716 25.013 44.893 1.00 18.69 87 HIS A C 1
ATOM 629 O O . HIS A 1 123 ? 29.461 24.944 43.678 1.00 18.66 87 HIS A O 1
ATOM 636 N N . GLY A 1 124 ? 28.804 24.800 45.832 1.00 17.89 88 GLY A N 1
ATOM 637 C CA . GLY A 1 124 ? 27.412 24.558 45.494 1.00 19.29 88 GLY A CA 1
ATOM 638 C C . GLY A 1 124 ? 27.129 23.589 44.357 1.00 20.39 88 GLY A C 1
ATOM 639 O O . GLY A 1 124 ? 26.244 23.828 43.546 1.00 20.26 88 GLY A O 1
ATOM 640 N N . CYS A 1 125 ? 27.847 22.469 44.326 1.00 18.55 89 CYS A N 1
ATOM 641 C CA . CYS A 1 125 ? 27.667 21.498 43.256 1.00 19.83 89 CYS A CA 1
ATOM 642 C C . CYS A 1 125 ? 27.161 20.142 43.740 1.00 19.15 89 CYS A C 1
ATOM 643 O O . CYS A 1 125 ? 26.886 19.947 44.936 1.00 18.63 89 CYS A O 1
ATOM 646 N N . THR A 1 126 ? 27.032 19.207 42.808 1.00 18.17 90 THR A N 1
ATOM 647 C CA . THR A 1 126 ? 26.583 17.856 43.156 1.00 17.96 90 THR A CA 1
ATOM 648 C C . THR A 1 126 ? 27.600 16.853 42.623 1.00 17.86 90 THR A C 1
ATOM 649 O O . THR A 1 126 ? 27.876 16.836 41.418 1.00 16.40 90 THR A O 1
ATOM 653 N N . ILE A 1 127 ? 28.149 16.024 43.512 1.00 17.59 91 ILE A N 1
ATOM 654 C CA . ILE A 1 127 ? 29.134 15.021 43.106 1.00 18.28 91 ILE A CA 1
ATOM 655 C C . ILE A 1 127 ? 28.542 13.612 43.248 1.00 19.56 91 ILE A C 1
ATOM 656 O O . ILE A 1 127 ? 28.174 13.185 44.333 1.00 18.37 91 ILE A O 1
ATOM 661 N N . GLY A 1 128 ? 28.483 12.888 42.139 1.00 20.85 92 GLY A N 1
ATOM 662 C CA . GLY A 1 128 ? 27.931 11.544 42.176 1.00 21.28 92 GLY A CA 1
ATOM 663 C C . GLY A 1 128 ? 28.764 10.477 42.863 1.00 21.04 92 GLY A C 1
ATOM 664 O O . GLY A 1 128 ? 30.002 10.529 42.903 1.00 19.21 92 GLY A O 1
ATOM 665 N N . GLU A 1 129 ? 28.064 9.476 43.385 1.00 20.17 93 GLU A N 1
ATOM 666 C CA . GLU A 1 129 ? 28.701 8.376 44.079 1.00 21.46 93 GLU A CA 1
ATOM 667 C C . GLU A 1 129 ? 29.866 7.734 43.285 1.00 20.56 93 GLU A C 1
ATOM 668 O O . GLU A 1 129 ? 29.835 7.647 42.044 1.00 19.15 93 GLU A O 1
ATOM 674 N N . GLY A 1 130 ? 30.904 7.313 44.002 1.00 18.78 94 GLY A N 1
ATOM 675 C CA . GLY A 1 130 ? 32.044 6.659 43.377 1.00 19.73 94 GLY A CA 1
ATOM 676 C C . GLY A 1 130 ? 32.995 7.544 42.586 1.00 20.43 94 GLY A C 1
ATOM 677 O O . GLY A 1 130 ? 33.947 7.054 41.975 1.00 20.85 94 GLY A O 1
ATOM 678 N N . SER A 1 131 ? 32.774 8.852 42.597 1.00 19.94 95 SER A N 1
ATOM 679 C CA . SER A 1 131 ? 33.640 9.747 41.844 1.00 19.59 95 SER A CA 1
ATOM 680 C C . SER A 1 131 ? 34.943 10.106 42.536 1.00 19.10 95 SER A C 1
ATOM 681 O O . SER A 1 131 ? 35.127 9.880 43.741 1.00 20.71 95 SER A O 1
ATOM 684 N N . LEU A 1 132 ? 35.846 10.702 41.776 1.00 17.05 96 LEU A N 1
ATOM 685 C CA . LEU A 1 132 ? 37.109 11.151 42.308 1.00 16.95 96 LEU A CA 1
ATOM 686 C C . LEU A 1 132 ? 37.383 12.566 41.814 1.00 16.11 96 LEU A C 1
ATOM 687 O O . LEU A 1 132 ? 37.386 12.828 40.606 1.00 15.56 96 LEU A O 1
ATOM 692 N N . ILE A 1 133 ? 37.580 13.497 42.745 1.00 16.10 97 ILE A N 1
ATOM 693 C CA . ILE A 1 133 ? 37.849 14.880 42.364 1.00 15.19 97 ILE A CA 1
ATOM 694 C C . ILE A 1 133 ? 39.341 15.133 42.527 1.00 15.63 97 ILE A C 1
ATOM 695 O O . ILE A 1 133 ? 39.861 15.108 43.649 1.00 16.90 97 ILE A O 1
ATOM 700 N N . GLY A 1 134 ? 40.025 15.387 41.418 1.00 13.37 98 GLY A N 1
ATOM 701 C CA . GLY A 1 134 ? 41.460 15.611 41.451 1.00 13.61 98 GLY A CA 1
ATOM 702 C C . GLY A 1 134 ? 41.996 16.801 42.235 1.00 13.87 98 GLY A C 1
ATOM 703 O O . GLY A 1 134 ? 41.276 17.726 42.556 1.00 12.10 98 GLY A O 1
ATOM 704 N N . ILE A 1 135 ? 43.292 16.751 42.529 1.00 13.96 99 ILE A N 1
ATOM 705 C CA . ILE A 1 135 ? 43.992 17.785 43.270 1.00 14.03 99 ILE A CA 1
ATOM 706 C C . ILE A 1 135 ? 43.773 19.156 42.659 1.00 14.64 99 ILE A C 1
ATOM 707 O O . ILE A 1 135 ? 43.910 19.337 41.442 1.00 14.30 99 ILE A O 1
ATOM 712 N N . GLN A 1 136 ? 43.410 20.116 43.513 1.00 14.24 100 GLN A N 1
ATOM 713 C CA . GLN A 1 136 ? 43.169 21.500 43.099 1.00 14.89 100 GLN A CA 1
ATOM 714 C C . GLN A 1 136 ? 42.041 21.706 42.100 1.00 15.64 100 GLN A C 1
ATOM 715 O O . GLN A 1 136 ? 41.832 22.818 41.603 1.00 17.63 100 GLN A O 1
ATOM 721 N N . ALA A 1 137 ? 41.292 20.660 41.805 1.00 14.61 101 ALA A N 1
ATOM 722 C CA . ALA A 1 137 ? 40.196 20.832 40.859 1.00 15.44 101 ALA A CA 1
ATOM 723 C C . ALA A 1 137 ? 39.172 21.829 41.430 1.00 14.76 101 ALA A C 1
ATOM 724 O O . ALA A 1 137 ? 38.964 21.908 42.660 1.00 15.73 101 ALA A O 1
ATOM 726 N N . VAL A 1 138 ? 38.544 22.598 40.551 1.00 13.17 102 VAL A N 1
ATOM 727 C CA . VAL A 1 138 ? 37.530 23.583 40.950 1.00 12.54 102 VAL A CA 1
ATOM 728 C C . VAL A 1 138 ? 36.200 23.282 40.276 1.00 13.58 102 VAL A C 1
ATOM 729 O O . VAL A 1 138 ? 36.119 23.205 39.047 1.00 13.79 102 VAL A O 1
ATOM 733 N N . ILE A 1 139 ? 35.147 23.133 41.069 1.00 14.24 103 ILE A N 1
ATOM 734 C CA . ILE A 1 139 ? 33.812 22.843 40.535 1.00 14.11 103 ILE A CA 1
ATOM 735 C C . ILE A 1 139 ? 32.876 23.919 41.098 1.00 16.13 103 ILE A C 1
ATOM 736 O O . ILE A 1 139 ? 32.712 24.037 42.320 1.00 14.14 103 ILE A O 1
ATOM 741 N N . LEU A 1 140 ? 32.239 24.685 40.206 1.00 15.53 104 LEU A N 1
ATOM 742 C CA . LEU A 1 140 ? 31.393 25.798 40.643 1.00 14.22 104 LEU A CA 1
ATOM 743 C C . LEU A 1 140 ? 29.907 25.486 40.790 1.00 15.32 104 LEU A C 1
ATOM 744 O O . LEU A 1 140 ? 29.489 24.374 40.524 1.00 13.04 104 LEU A O 1
ATOM 749 N N . ASN A 1 141 ? 29.115 26.483 41.190 1.00 16.01 105 ASN A N 1
ATOM 750 C CA . ASN A 1 141 ? 27.691 26.257 41.440 1.00 18.32 105 ASN A CA 1
ATOM 751 C C . ASN A 1 141 ? 26.889 25.615 40.331 1.00 19.30 105 ASN A C 1
ATOM 752 O O . ASN A 1 141 ? 27.065 25.923 39.142 1.00 19.83 105 ASN A O 1
ATOM 757 N N . ARG A 1 142 ? 25.974 24.755 40.744 1.00 20.12 106 ARG A N 1
ATOM 758 C CA . ARG A 1 142 ? 25.051 24.095 39.817 1.00 23.26 106 ARG A CA 1
ATOM 759 C C . ARG A 1 142 ? 25.690 23.020 38.951 1.00 22.16 106 ARG A C 1
ATOM 760 O O . ARG A 1 142 ? 24.993 22.377 38.167 1.00 23.34 106 ARG A O 1
ATOM 768 N N . ALA A 1 143 ? 27.002 22.821 39.064 1.00 20.63 107 ALA A N 1
ATOM 769 C CA . ALA A 1 143 ? 27.647 21.779 38.256 1.00 18.08 107 ALA A CA 1
ATOM 770 C C . ALA A 1 143 ? 27.203 20.424 38.787 1.00 18.11 107 ALA A C 1
ATOM 771 O O . ALA A 1 143 ? 26.969 20.254 39.991 1.00 17.70 107 ALA A O 1
ATOM 773 N N . VAL A 1 144 ? 27.029 19.460 37.894 1.00 18.08 108 VAL A N 1
ATOM 774 C CA . VAL A 1 144 ? 26.627 18.118 38.327 1.00 19.02 108 VAL A CA 1
ATOM 775 C C . VAL A 1 144 ? 27.564 17.085 37.726 1.00 20.43 108 VAL 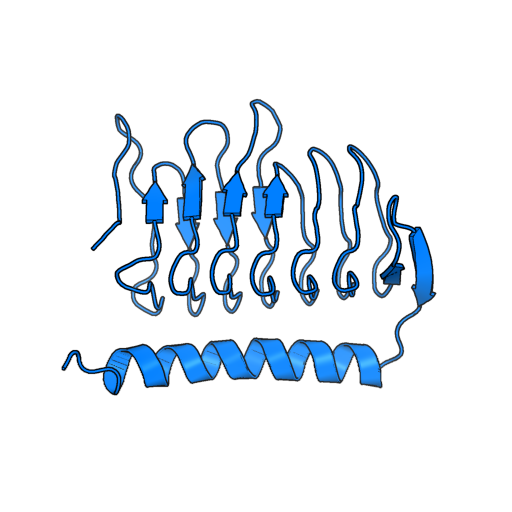A C 1
ATOM 776 O O . VAL A 1 144 ? 27.697 16.978 36.500 1.00 21.02 108 VAL A O 1
ATOM 780 N N . ILE A 1 145 ? 28.230 16.344 38.599 1.00 20.26 109 ILE A N 1
ATOM 781 C CA . ILE A 1 145 ? 29.162 15.301 38.205 1.00 20.77 109 ILE A CA 1
ATOM 782 C C . ILE A 1 145 ? 28.436 13.966 38.482 1.00 21.43 109 ILE A C 1
ATOM 783 O O . ILE A 1 145 ? 28.011 13.695 39.609 1.00 20.90 109 ILE A O 1
ATOM 788 N N . GLY A 1 146 ? 28.286 13.148 37.450 1.00 21.14 110 GLY A N 1
ATOM 789 C CA . GLY A 1 146 ? 27.595 11.881 37.608 1.00 22.78 110 GLY A CA 1
ATOM 790 C C . GLY A 1 146 ? 28.354 10.861 38.428 1.00 23.43 110 GLY A C 1
ATOM 791 O O . GLY A 1 146 ? 29.402 11.169 38.992 1.00 21.94 110 GLY A O 1
ATOM 792 N N . ARG A 1 147 ? 27.819 9.644 38.500 1.00 23.62 111 ARG A N 1
ATOM 793 C CA . ARG A 1 147 ? 28.462 8.586 39.259 1.00 24.10 111 ARG A CA 1
ATOM 794 C C . ARG A 1 147 ? 29.752 8.157 38.573 1.00 22.66 111 ARG A C 1
ATOM 795 O O . ARG A 1 147 ? 29.894 8.252 37.346 1.00 21.02 111 ARG A O 1
ATOM 803 N N . ASN A 1 148 ? 30.684 7.689 39.387 1.00 20.51 112 ASN A N 1
ATOM 804 C CA . ASN A 1 148 ? 31.974 7.209 38.920 1.00 21.81 112 ASN A CA 1
ATOM 805 C C . ASN A 1 148 ? 32.731 8.083 37.928 1.00 21.87 112 ASN A C 1
ATOM 806 O O . ASN A 1 148 ? 33.299 7.582 36.954 1.00 21.66 112 ASN A O 1
ATOM 811 N N . CYS A 1 149 ? 32.757 9.383 38.184 1.00 20.45 113 CYS A N 1
ATOM 812 C CA . CYS A 1 149 ? 33.495 10.279 37.304 1.00 20.33 113 CYS A CA 1
ATOM 813 C C . CYS A 1 149 ? 34.852 10.604 37.902 1.00 20.02 113 CYS A C 1
ATOM 814 O O . CYS A 1 149 ? 35.062 10.536 39.125 1.00 18.24 113 CYS A O 1
ATOM 817 N N . LEU A 1 150 ? 35.792 10.950 37.044 1.00 19.56 114 LEU A N 1
ATOM 818 C CA . LEU A 1 150 ? 37.105 11.292 37.526 1.00 19.28 114 LEU A CA 1
ATOM 819 C C . LEU A 1 150 ? 37.378 12.686 36.973 1.00 19.84 114 LEU A C 1
ATOM 820 O O . LEU A 1 150 ? 37.387 12.890 35.763 1.00 19.11 114 LEU A O 1
ATOM 825 N N . VAL A 1 151 ? 37.525 13.653 37.879 1.00 18.91 115 VAL A N 1
ATOM 826 C CA . VAL A 1 151 ? 37.816 15.032 37.489 1.00 16.46 115 VAL A CA 1
ATOM 827 C C . VAL A 1 151 ? 39.328 15.194 37.639 1.00 18.92 115 VAL A C 1
ATOM 828 O O . VAL A 1 151 ? 39.884 14.965 38.732 1.00 18.05 115 VAL A O 1
ATOM 832 N N . GLY A 1 152 ? 39.999 15.573 36.562 1.00 16.72 116 GLY A N 1
ATOM 833 C CA . GLY A 1 152 ? 41.441 15.694 36.612 1.00 16.86 116 GLY A CA 1
ATOM 834 C C . GLY A 1 152 ? 42.016 16.804 37.477 1.00 16.77 116 GLY A C 1
ATOM 835 O O . GLY A 1 152 ? 41.388 17.833 37.692 1.00 16.71 116 GLY A O 1
ATOM 836 N N . ALA A 1 153 ? 43.240 16.594 37.950 1.00 15.84 117 ALA A N 1
ATOM 837 C CA . ALA A 1 153 ? 43.930 17.582 38.770 1.00 17.29 117 ALA A CA 1
ATOM 838 C C . ALA A 1 153 ? 43.984 18.919 38.013 1.00 17.81 117 ALA A C 1
ATOM 839 O O . ALA A 1 153 ? 44.214 18.936 36.804 1.00 18.54 117 ALA A O 1
ATOM 841 N N . GLY A 1 154 ? 43.731 20.025 38.719 1.00 17.10 118 GLY A N 1
ATOM 842 C CA . GLY A 1 154 ? 43.788 21.329 38.083 1.00 15.93 118 GLY A CA 1
ATOM 843 C C . GLY A 1 154 ? 42.657 21.674 37.116 1.00 17.47 118 GLY A C 1
ATOM 844 O O . GLY A 1 154 ? 42.669 22.723 36.499 1.00 16.95 118 GLY A O 1
ATOM 845 N N . ALA A 1 155 ? 41.648 20.824 37.010 1.00 17.84 119 ALA A N 1
ATOM 846 C CA . ALA A 1 155 ? 40.539 21.118 36.105 1.00 17.20 119 ALA A CA 1
ATOM 847 C C . ALA A 1 155 ? 39.622 22.191 36.675 1.00 18.25 119 ALA A C 1
ATOM 848 O O . ALA A 1 155 ? 39.596 22.443 37.881 1.00 17.98 119 ALA A O 1
ATOM 850 N N . VAL A 1 156 ? 38.862 22.832 35.803 1.00 17.49 120 VAL A N 1
ATOM 851 C CA . VAL A 1 156 ? 37.920 23.853 36.243 1.00 16.70 120 VAL A CA 1
ATOM 852 C C . VAL A 1 156 ? 36.566 23.606 35.571 1.00 18.12 120 VAL A C 1
ATOM 853 O O . VAL A 1 156 ? 36.429 23.726 34.338 1.00 18.48 120 VAL A O 1
ATOM 857 N N . ILE A 1 157 ? 35.576 23.226 36.376 1.00 17.02 121 ILE A N 1
ATOM 858 C CA . ILE A 1 157 ? 34.241 22.954 35.886 1.00 17.85 121 ILE A CA 1
ATOM 859 C C . ILE A 1 157 ? 33.381 24.170 36.167 1.00 19.52 121 ILE A C 1
ATOM 860 O O . ILE A 1 157 ? 33.119 24.490 37.313 1.00 17.52 121 ILE A O 1
ATOM 865 N N . THR A 1 158 ? 32.940 24.842 35.103 1.00 21.24 122 THR A N 1
ATOM 866 C CA . THR A 1 158 ? 32.120 26.049 35.240 1.00 23.53 122 THR A CA 1
ATOM 867 C C . THR A 1 158 ? 30.687 25.799 35.692 1.00 22.69 122 THR A C 1
ATOM 868 O O . THR A 1 158 ? 30.187 24.671 35.665 1.00 22.70 122 THR A O 1
ATOM 872 N N . GLU A 1 159 ? 30.029 26.869 36.121 1.00 23.67 123 GLU A N 1
ATOM 873 C CA . GLU A 1 159 ? 28.674 26.784 36.627 1.00 24.50 123 GLU A CA 1
ATOM 874 C C . GLU A 1 159 ? 27.655 26.148 35.711 1.00 24.60 123 GLU A C 1
ATOM 875 O O . GLU A 1 159 ? 27.596 26.436 34.522 1.00 23.97 123 GLU A O 1
ATOM 881 N N . GLY A 1 160 ? 26.853 25.269 36.286 1.00 23.16 124 GLY A N 1
ATOM 882 C CA . GLY A 1 160 ? 25.815 24.620 35.525 1.00 24.16 124 GLY A CA 1
ATOM 883 C C . GLY A 1 160 ? 26.195 23.461 34.637 1.00 23.95 124 GLY A C 1
ATOM 884 O O . GLY A 1 160 ? 25.312 22.846 34.072 1.00 25.21 124 GLY A O 1
ATOM 885 N N . LYS A 1 161 ? 27.479 23.151 34.488 1.00 24.48 125 LYS A N 1
ATOM 886 C CA . LYS A 1 161 ? 27.856 22.034 33.626 1.00 26.05 125 LYS A CA 1
ATOM 887 C C . LYS A 1 161 ? 27.463 20.687 34.208 1.00 26.50 125 LYS A C 1
ATOM 888 O O . LYS A 1 161 ? 27.584 20.468 35.410 1.00 26.89 125 LYS A O 1
ATOM 894 N N . ALA A 1 162 ? 26.999 19.780 33.355 1.00 25.44 126 ALA A N 1
ATOM 895 C CA . ALA A 1 162 ? 26.602 18.447 33.810 1.00 26.05 126 ALA A CA 1
ATOM 896 C C . ALA A 1 162 ? 27.393 17.381 33.054 1.00 25.03 126 ALA A C 1
ATOM 897 O O . ALA A 1 162 ? 27.609 17.505 31.857 1.00 25.84 126 ALA A O 1
ATOM 899 N N . PHE A 1 163 ? 27.838 16.342 33.745 1.00 24.66 127 PHE A N 1
ATOM 900 C CA . PHE A 1 163 ? 28.609 15.298 33.088 1.00 25.02 127 PHE A CA 1
ATOM 901 C C . PHE A 1 163 ? 28.042 13.918 33.406 1.00 25.07 127 PHE A C 1
ATOM 902 O O . PHE A 1 16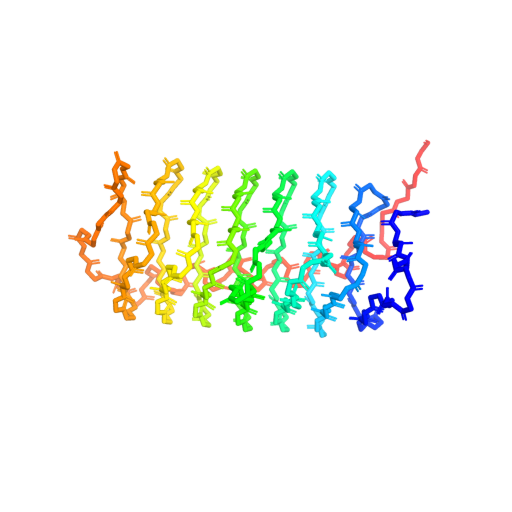3 ? 27.722 13.622 34.561 1.00 23.98 127 PHE A O 1
ATOM 910 N N . PRO A 1 164 ? 27.929 13.051 32.383 1.00 24.69 128 PRO A N 1
ATOM 911 C CA . PRO A 1 164 ? 27.392 11.694 32.551 1.00 24.97 128 PRO A CA 1
ATOM 912 C C . PRO A 1 164 ? 28.283 10.801 33.413 1.00 24.85 128 PRO A C 1
ATOM 913 O O . PRO A 1 164 ? 29.470 11.093 33.612 1.00 25.37 128 PRO A O 1
ATOM 917 N N . ASP A 1 165 ? 27.710 9.698 33.891 1.00 24.23 129 ASP A N 1
ATOM 918 C CA . ASP A 1 165 ? 28.438 8.747 34.705 1.00 24.88 129 ASP A CA 1
ATOM 919 C C . ASP A 1 165 ? 29.652 8.212 33.974 1.00 25.20 129 ASP A C 1
ATOM 920 O O . ASP A 1 165 ? 29.699 8.203 32.743 1.00 26.24 129 ASP A O 1
ATOM 925 N N . ASN A 1 166 ? 30.626 7.744 34.744 1.00 25.25 130 ASN A N 1
ATOM 926 C CA . ASN A 1 166 ? 31.847 7.141 34.212 1.00 26.09 130 ASN A CA 1
ATOM 927 C C . ASN A 1 166 ? 32.633 8.005 33.235 1.00 25.76 130 ASN A C 1
ATOM 928 O O . ASN A 1 166 ? 33.221 7.490 32.295 1.00 26.18 130 ASN A O 1
ATOM 933 N N . SER A 1 167 ? 32.660 9.310 33.459 1.00 24.98 131 SER A N 1
ATOM 934 C CA . SER A 1 167 ? 33.396 10.201 32.562 1.00 24.96 131 SER A CA 1
ATOM 935 C C . SER A 1 167 ? 34.720 10.681 33.116 1.00 24.50 131 SER A C 1
ATOM 936 O O . SER A 1 167 ? 34.855 10.966 34.321 1.00 24.60 131 SER A O 1
ATOM 939 N N . LEU A 1 168 ? 35.703 10.790 32.238 1.00 22.96 132 LEU A N 1
ATOM 940 C CA . LEU A 1 168 ? 36.993 11.328 32.608 1.00 22.43 132 LEU A CA 1
ATOM 941 C C . LEU A 1 168 ? 36.871 12.792 32.178 1.00 23.38 132 LEU A C 1
ATOM 942 O O . LEU A 1 168 ? 36.781 13.090 30.976 1.00 24.21 132 LEU A O 1
ATOM 947 N N . ILE A 1 169 ? 36.839 13.695 33.153 1.00 22.54 133 ILE A N 1
ATOM 948 C CA . ILE A 1 169 ? 36.678 15.124 32.893 1.00 21.93 133 ILE A CA 1
ATOM 949 C C . ILE A 1 169 ? 37.967 15.889 33.135 1.00 22.98 133 ILE A C 1
ATOM 950 O O . ILE A 1 169 ? 38.454 15.946 34.263 1.00 22.40 133 ILE A O 1
ATOM 955 N N . LEU A 1 170 ? 38.496 16.496 32.076 1.00 23.00 134 LEU A N 1
ATOM 956 C CA . LEU A 1 170 ? 39.749 17.236 32.144 1.00 24.96 134 LEU A CA 1
ATOM 957 C C . LEU A 1 170 ? 39.688 18.608 31.466 1.00 25.43 134 LEU A C 1
ATOM 958 O O . LEU A 1 170 ? 38.913 18.822 30.534 1.00 26.75 134 LEU A O 1
ATOM 963 N N . GLY A 1 171 ? 40.522 19.531 31.928 1.00 26.07 135 GLY A N 1
ATOM 964 C CA . GLY A 1 171 ? 40.559 20.848 31.323 1.00 28.22 135 GLY A CA 1
ATOM 965 C C . GLY A 1 171 ? 39.979 21.986 32.137 1.00 28.93 135 GLY A C 1
ATOM 966 O O . GLY A 1 171 ? 39.368 21.799 33.188 1.00 27.36 135 GLY A O 1
ATOM 967 N N . ALA A 1 172 ? 40.189 23.192 31.640 1.00 30.36 136 ALA A N 1
ATOM 968 C CA . ALA A 1 172 ? 39.685 24.375 32.311 1.00 32.22 136 ALA A CA 1
ATOM 969 C C . ALA A 1 172 ? 39.388 25.414 31.242 1.00 33.71 136 ALA A C 1
ATOM 970 O O . ALA A 1 172 ? 40.299 26.086 30.766 1.00 35.27 136 ALA A O 1
ATOM 972 N N . PRO A 1 173 ? 38.118 25.552 30.837 1.00 34.32 137 PRO A N 1
ATOM 973 C CA . PRO A 1 173 ? 36.928 24.826 31.291 1.00 35.00 137 PRO A CA 1
ATOM 974 C C . PRO A 1 173 ? 37.032 23.353 30.946 1.00 35.14 137 PRO A C 1
ATOM 975 O O . PRO A 1 173 ? 37.454 22.999 29.849 1.00 36.15 137 PRO A O 1
ATOM 979 N N . ALA A 1 174 ? 36.645 22.506 31.891 1.00 35.04 138 ALA A N 1
ATOM 980 C CA . ALA A 1 174 ? 36.724 21.057 31.719 1.00 34.74 138 ALA A CA 1
ATOM 981 C C . ALA A 1 174 ? 35.651 20.484 30.807 1.00 34.41 138 ALA A C 1
ATOM 982 O O . ALA A 1 174 ? 34.612 21.100 30.594 1.00 34.43 138 ALA A O 1
ATOM 984 N N . LYS A 1 175 ? 35.930 19.293 30.277 1.00 34.26 139 LYS A N 1
ATOM 985 C CA . LYS A 1 175 ? 34.993 18.574 29.425 1.00 33.37 139 LYS A CA 1
ATOM 986 C C . LYS A 1 175 ? 35.307 17.087 29.448 1.00 31.72 139 LYS A C 1
ATOM 987 O O . LYS A 1 175 ? 36.392 16.668 29.845 1.00 31.15 139 LYS A O 1
ATOM 993 N N . VAL A 1 176 ? 34.342 16.297 29.009 1.00 31.40 140 VAL A N 1
ATOM 994 C CA . VAL A 1 176 ? 34.468 14.850 28.952 1.00 32.36 140 VAL A CA 1
ATOM 995 C C . VAL A 1 176 ? 35.426 14.465 27.839 1.00 32.85 140 VAL A C 1
ATOM 996 O O . VAL A 1 176 ? 35.155 14.741 26.667 1.00 34.31 140 VAL A O 1
ATOM 1000 N N . VAL A 1 177 ? 36.541 13.833 28.191 1.00 32.66 141 VAL A N 1
ATOM 1001 C CA . VAL A 1 177 ? 37.509 13.426 27.197 1.00 33.09 141 VAL A CA 1
ATOM 1002 C C . VAL A 1 177 ? 37.246 11.992 26.751 1.00 33.49 141 VAL A C 1
ATOM 1003 O O . VAL A 1 177 ? 37.556 11.627 25.623 1.00 33.41 141 VAL A O 1
ATOM 1007 N N . ARG A 1 178 ? 36.678 11.186 27.636 1.00 32.76 142 ARG A N 1
ATOM 1008 C CA . ARG A 1 178 ? 36.359 9.800 27.302 1.00 32.56 142 ARG A CA 1
ATOM 1009 C C . ARG A 1 178 ? 35.723 9.082 28.476 1.00 33.03 142 ARG A C 1
ATOM 1010 O O . ARG A 1 178 ? 35.712 9.592 29.601 1.00 33.09 142 ARG A O 1
ATOM 1018 N N . THR A 1 179 ? 35.185 7.897 28.223 1.00 30.86 143 THR A N 1
ATOM 1019 C CA . THR A 1 179 ? 34.579 7.129 29.288 1.00 31.76 143 THR A CA 1
ATOM 1020 C C . THR A 1 179 ? 35.684 6.365 30.030 1.00 30.38 143 THR A C 1
ATOM 1021 O O . THR A 1 179 ? 36.646 5.931 29.423 1.00 29.46 143 THR A O 1
ATOM 1025 N N . LEU A 1 180 ? 35.548 6.221 31.344 1.00 29.42 144 LEU A N 1
ATOM 1026 C CA . LEU A 1 180 ? 36.544 5.495 32.134 1.00 28.36 144 LEU A CA 1
ATOM 1027 C C . LEU A 1 180 ? 36.341 3.997 31.953 1.00 29.71 144 LEU A C 1
ATOM 1028 O O . LEU A 1 180 ? 35.238 3.544 31.645 1.00 30.49 144 LEU A O 1
ATOM 1033 N N . SER A 1 181 ? 37.406 3.226 32.145 1.00 30.01 145 SER A N 1
ATOM 1034 C CA . SER A 1 181 ? 37.341 1.777 32.031 1.00 30.54 145 SER A CA 1
ATOM 1035 C C . SER A 1 181 ? 37.017 1.220 33.407 1.00 31.08 145 SER A C 1
ATOM 1036 O O . SER A 1 181 ? 37.029 1.953 34.393 1.00 30.29 145 SER A O 1
ATOM 1039 N N . ASP A 1 182 ? 36.746 -0.078 33.473 1.00 32.83 146 ASP A N 1
ATOM 1040 C CA . ASP A 1 182 ? 36.434 -0.727 34.740 1.00 32.72 146 ASP A CA 1
ATOM 1041 C C . ASP A 1 182 ? 37.625 -0.562 35.649 1.00 31.21 146 ASP A C 1
ATOM 1042 O O . ASP A 1 182 ? 37.475 -0.342 36.848 1.00 31.63 146 ASP A O 1
ATOM 1047 N N . GLU A 1 183 ? 38.815 -0.664 35.076 1.00 29.88 147 GLU A N 1
ATOM 1048 C CA . GLU A 1 183 ? 40.028 -0.522 35.865 1.00 29.55 147 GLU A CA 1
ATOM 1049 C C . GLU A 1 183 ? 40.128 0.881 36.460 1.00 29.17 147 GLU A C 1
ATOM 1050 O O . GLU A 1 183 ? 40.371 1.032 37.662 1.00 29.64 147 GLU A O 1
ATOM 1056 N N . ASP A 1 184 ? 39.957 1.900 35.618 1.00 27.77 148 ASP A N 1
ATOM 1057 C CA . ASP A 1 184 ? 40.040 3.278 36.099 1.00 27.95 148 ASP A CA 1
ATOM 1058 C C . ASP A 1 184 ? 39.123 3.445 37.303 1.00 26.77 148 ASP A C 1
ATOM 1059 O O . ASP A 1 184 ? 39.540 3.936 38.349 1.00 26.85 148 ASP A O 1
ATOM 1064 N N . ILE A 1 185 ? 37.871 3.022 37.138 1.00 25.67 149 ILE A N 1
ATOM 1065 C CA . ILE A 1 185 ? 36.881 3.143 38.195 1.00 25.84 149 ILE A CA 1
ATOM 1066 C C . ILE A 1 185 ? 37.271 2.357 39.426 1.00 25.61 149 ILE A C 1
ATOM 1067 O O . ILE A 1 185 ? 37.157 2.853 40.560 1.00 26.71 149 ILE A O 1
ATOM 1072 N N . ALA A 1 186 ? 37.742 1.134 39.214 1.00 24.87 150 ALA A N 1
ATOM 1073 C CA . ALA A 1 186 ? 38.147 0.311 40.333 1.00 24.10 150 ALA A CA 1
ATOM 1074 C C . ALA A 1 186 ? 39.327 0.943 41.082 1.00 23.04 150 ALA A C 1
ATOM 1075 O O . ALA A 1 186 ? 39.385 0.881 42.311 1.00 23.28 150 ALA A O 1
ATOM 1077 N N . ARG A 1 187 ? 40.266 1.565 40.377 1.00 21.94 151 ARG A N 1
ATOM 1078 C CA . ARG A 1 187 ? 41.391 2.183 41.085 1.00 23.79 151 ARG A CA 1
ATOM 1079 C C . ARG A 1 187 ? 40.934 3.415 41.875 1.00 23.18 151 ARG A C 1
ATOM 1080 O O . ARG A 1 187 ? 41.432 3.689 42.955 1.00 22.36 151 ARG A O 1
ATOM 1088 N N . MET A 1 188 ? 39.986 4.153 41.322 1.00 21.79 152 MET A N 1
ATOM 1089 C CA . MET A 1 188 ? 39.466 5.333 42.006 1.00 21.74 152 MET A CA 1
ATOM 1090 C C . MET A 1 188 ? 38.862 4.895 43.328 1.00 21.18 152 MET A C 1
ATOM 1091 O O . MET A 1 188 ? 39.156 5.475 44.373 1.00 20.00 152 MET A O 1
ATOM 1096 N N . HIS A 1 189 ? 38.030 3.850 43.272 1.00 19.78 153 HIS A N 1
ATOM 1097 C CA . HIS A 1 189 ? 37.343 3.342 44.453 1.00 18.87 153 HIS A CA 1
ATOM 1098 C C . HIS A 1 189 ? 38.304 2.780 45.491 1.00 19.88 153 HIS A C 1
ATOM 1099 O O . HIS A 1 189 ? 38.074 2.894 46.696 1.00 18.70 153 HIS A O 1
ATOM 1106 N N . MET A 1 190 ? 39.383 2.180 45.004 1.00 20.73 154 MET A N 1
ATOM 1107 C CA . MET A 1 190 ? 40.402 1.611 45.860 1.00 22.77 154 MET A CA 1
ATOM 1108 C C . MET A 1 190 ? 41.003 2.759 46.681 1.00 20.49 154 MET A C 1
ATOM 1109 O O . MET A 1 190 ? 41.165 2.646 47.876 1.00 18.13 154 MET A O 1
ATOM 1114 N N . ASN A 1 191 ? 41.305 3.872 46.025 1.00 20.25 155 ASN A N 1
ATOM 1115 C CA . ASN A 1 191 ? 41.857 5.038 46.736 1.00 20.88 155 ASN A CA 1
ATOM 1116 C C . ASN A 1 191 ? 40.867 5.513 47.808 1.00 18.66 155 ASN A C 1
ATOM 1117 O O . ASN A 1 191 ? 41.224 5.691 48.970 1.00 20.94 155 ASN A O 1
ATOM 1122 N N . THR A 1 192 ? 39.615 5.699 47.424 1.00 18.71 156 THR A N 1
ATOM 1123 C CA . THR A 1 192 ? 38.598 6.161 48.365 1.00 18.47 156 THR A CA 1
ATOM 1124 C C . THR A 1 192 ? 38.419 5.212 49.533 1.00 19.92 156 THR A C 1
ATOM 1125 O O . THR A 1 192 ? 38.297 5.645 50.692 1.00 20.20 156 THR A O 1
ATOM 1129 N N . LYS A 1 193 ? 38.403 3.916 49.245 1.00 20.53 157 LYS A N 1
ATOM 1130 C CA . LYS A 1 193 ? 38.250 2.944 50.314 1.00 22.29 157 LYS A CA 1
ATOM 1131 C C . LYS A 1 193 ? 39.480 2.984 51.209 1.00 21.03 157 LYS A C 1
ATOM 1132 O O . LYS A 1 193 ? 39.385 2.846 52.425 1.00 21.05 157 LYS A O 1
ATOM 1138 N N . SER A 1 194 ? 40.639 3.193 50.612 1.00 20.94 158 SER A N 1
ATOM 1139 C CA . SER A 1 194 ? 41.864 3.260 51.396 1.00 22.39 158 SER A CA 1
ATOM 1140 C C . SER A 1 194 ? 41.757 4.406 52.412 1.00 22.08 158 SER A C 1
ATOM 1141 O O . SER A 1 194 ? 42.199 4.293 53.545 1.00 23.26 158 SER A O 1
ATOM 1144 N N . TYR A 1 195 ? 41.174 5.521 51.988 1.00 22.25 159 TYR A N 1
ATOM 1145 C CA . TYR A 1 195 ? 41.011 6.654 52.887 1.00 19.88 159 TYR A CA 1
ATOM 1146 C C . TYR A 1 195 ? 40.019 6.303 53.994 1.00 19.47 159 TYR A C 1
ATOM 1147 O O . TYR A 1 195 ? 40.224 6.684 55.130 1.00 17.47 159 TYR A O 1
ATOM 1156 N N . ALA A 1 196 ? 38.952 5.573 53.671 1.00 19.39 160 ALA A N 1
ATOM 1157 C CA . ALA A 1 196 ? 37.982 5.194 54.697 1.00 20.65 160 ALA A CA 1
ATOM 1158 C C . ALA A 1 196 ? 38.683 4.362 55.777 1.00 22.44 160 ALA A C 1
ATOM 1159 O O . ALA A 1 196 ? 38.296 4.401 56.952 1.00 20.77 160 ALA A O 1
ATOM 1161 N N . MET A 1 197 ? 39.724 3.630 55.376 1.00 22.78 161 MET A N 1
ATOM 1162 C CA . MET A 1 197 ? 40.513 2.834 56.314 1.00 25.61 161 MET A CA 1
ATOM 1163 C C . MET A 1 197 ? 41.502 3.738 57.061 1.00 25.23 161 MET A C 1
ATOM 1164 O O . MET A 1 197 ? 41.594 3.687 58.292 1.00 25.79 161 MET A O 1
ATOM 1169 N N . ARG A 1 198 ? 42.237 4.560 56.315 1.00 24.80 162 ARG A N 1
ATOM 1170 C CA . ARG A 1 198 ? 43.229 5.473 56.906 1.00 25.02 162 ARG A CA 1
ATOM 1171 C C . ARG A 1 198 ? 42.591 6.315 58.021 1.00 23.79 162 ARG A C 1
ATOM 1172 O O . ARG A 1 198 ? 43.241 6.654 59.022 1.00 23.07 162 ARG A O 1
ATOM 1180 N N . ARG A 1 199 ? 41.315 6.635 57.825 1.00 20.07 163 ARG A N 1
ATOM 1181 C CA . ARG A 1 199 ? 40.500 7.392 58.776 1.00 19.92 163 ARG A CA 1
ATOM 1182 C C . ARG A 1 199 ? 40.617 6.777 60.189 1.00 19.39 163 ARG A C 1
ATOM 1183 O O . ARG A 1 199 ? 40.922 7.474 61.152 1.00 19.15 163 ARG A O 1
ATOM 1191 N N . ALA A 1 200 ? 40.388 5.473 60.293 1.00 18.53 164 ALA A N 1
ATOM 1192 C CA . ALA A 1 200 ? 40.462 4.781 61.579 1.00 21.56 164 ALA A CA 1
ATOM 1193 C C . ALA A 1 200 ? 41.873 4.802 62.140 1.00 22.39 164 ALA A C 1
ATOM 1194 O O . ALA A 1 200 ? 42.068 4.994 63.342 1.00 25.55 164 ALA A O 1
ATOM 1196 N N . TYR A 1 201 ? 42.867 4.636 61.277 1.00 23.02 165 TYR A N 1
ATOM 1197 C CA . TYR A 1 201 ? 44.249 4.648 61.712 1.00 22.76 165 TYR A CA 1
ATOM 1198 C C . TYR A 1 201 ? 44.612 5.995 62.343 1.00 22.86 165 TYR A C 1
ATOM 1199 O O . TYR A 1 201 ? 45.274 6.039 63.382 1.00 22.65 165 TYR A O 1
ATOM 1208 N N . PHE A 1 202 ? 44.172 7.084 61.722 1.00 21.33 166 PHE A N 1
ATOM 1209 C CA . PHE A 1 202 ? 44.442 8.425 62.251 1.00 22.09 166 PHE A CA 1
ATOM 1210 C C . PHE A 1 202 ? 43.643 8.685 63.528 1.00 23.13 166 PHE A C 1
ATOM 1211 O O . PHE A 1 202 ? 44.107 9.372 64.434 1.00 22.94 166 PHE A O 1
ATOM 1219 N N . LYS A 1 203 ? 42.446 8.118 63.614 1.00 23.83 167 LYS A N 1
ATOM 1220 C CA . LYS A 1 203 ? 41.638 8.313 64.815 1.00 25.47 167 LYS A CA 1
ATOM 1221 C C . LYS A 1 203 ? 42.262 7.652 66.039 1.00 26.14 167 LYS A C 1
ATOM 1222 O O . LYS A 1 203 ? 42.166 8.175 67.147 1.00 27.03 167 LYS A O 1
ATOM 1228 N N . GLU A 1 204 ? 42.945 6.534 65.844 1.00 27.77 168 GLU A N 1
ATOM 1229 C CA . GLU A 1 204 ? 43.527 5.853 66.990 1.00 30.33 168 GLU A CA 1
ATOM 1230 C C . GLU A 1 204 ? 45.030 5.858 67.167 1.00 31.03 168 GLU A C 1
ATOM 1231 O O . GLU A 1 204 ? 45.509 5.552 68.257 1.00 31.51 168 GLU A O 1
ATOM 1237 N N . GLN A 1 205 ? 45.775 6.234 66.133 1.00 31.94 169 GLN A N 1
ATOM 1238 C CA . GLN A 1 205 ? 47.240 6.193 66.207 1.00 32.30 169 GLN A CA 1
ATOM 1239 C C . GLN A 1 205 ? 47.942 7.530 65.972 1.00 31.62 169 GLN A C 1
ATOM 1240 O O . GLN A 1 205 ? 49.176 7.592 65.903 1.00 31.84 169 GLN A O 1
ATOM 1246 N N . LEU A 1 206 ? 47.163 8.591 65.827 1.00 29.88 170 LEU A N 1
ATOM 1247 C CA . LEU A 1 206 ? 47.722 9.920 65.613 1.00 28.94 170 LEU A CA 1
ATOM 1248 C C . LEU A 1 206 ? 47.850 10.577 66.987 1.00 28.83 170 LEU A C 1
ATOM 1249 O O . LEU A 1 206 ? 46.858 10.727 67.700 1.00 30.01 170 LEU A O 1
ATOM 1254 N N . VAL A 1 207 ? 49.068 10.937 67.373 1.00 28.94 171 VAL A N 1
ATOM 1255 C CA . VAL A 1 207 ? 49.302 11.568 68.663 1.00 30.14 171 VAL A CA 1
ATOM 1256 C C . VAL A 1 207 ? 50.139 12.825 68.483 1.00 32.51 171 VAL A C 1
ATOM 1257 O O . VAL A 1 207 ? 51.181 12.798 67.835 1.00 32.01 171 VAL A O 1
ATOM 1261 N N . ARG A 1 208 ? 49.683 13.926 69.064 1.00 34.82 172 ARG A N 1
ATOM 1262 C CA . ARG A 1 208 ? 50.396 15.191 68.977 1.00 38.35 172 ARG A CA 1
ATOM 1263 C C . ARG A 1 208 ? 51.746 15.110 69.682 1.00 40.60 172 ARG A C 1
ATOM 1264 O O . ARG A 1 208 ? 51.888 14.414 70.684 1.00 42.43 172 ARG A O 1
ATOM 1272 N N . ILE A 1 209 ? 52.743 15.807 69.151 1.00 42.65 173 ILE A N 1
ATOM 1273 C CA . ILE A 1 209 ? 54.086 15.807 69.725 1.00 44.15 173 ILE A CA 1
ATOM 1274 C C . ILE A 1 209 ? 54.408 17.190 70.272 1.00 45.45 173 ILE A C 1
ATOM 1275 O O . ILE A 1 209 ? 53.782 18.129 69.735 1.00 47.45 173 ILE A O 1
#

Secondary structure (DSSP, 8-state):
--EE-BTTB--EE-TT-EE-TT-EEEEEEEE-TT-EE-TT-EEEEEEEEEEE-TT-EE-TT-EEE-BTTB-EEE-SS-EE-TT-EEES-EE-TT-EE-TT-EE-TT-EE-TT-EEPTT-EE-TT-EE-TTEEEEETTEEEEEEPPHHHHHHHHHHHHHHHHHHHHHHHH----